Protein AF-A0A2E5J9K8-F1 (afdb_monomer_lite)

Structure (mmCIF, N/CA/C/O backbone):
data_AF-A0A2E5J9K8-F1
#
_entry.id   AF-A0A2E5J9K8-F1
#
loop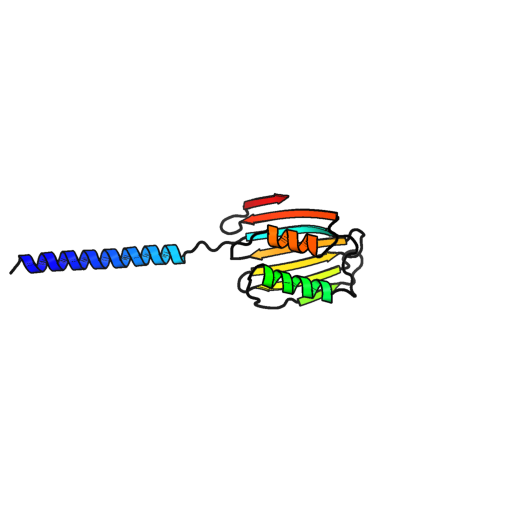_
_atom_site.group_PDB
_atom_site.id
_atom_site.type_symbol
_atom_site.label_atom_id
_atom_site.label_alt_id
_atom_site.label_comp_id
_atom_site.label_asym_id
_atom_site.label_entity_id
_atom_site.label_seq_id
_atom_site.pdbx_PDB_ins_code
_atom_site.Cartn_x
_atom_site.Cartn_y
_atom_site.Cartn_z
_atom_site.occupancy
_atom_site.B_iso_or_equiv
_atom_site.auth_seq_id
_atom_site.auth_comp_id
_atom_site.auth_asym_id
_atom_site.auth_atom_id
_atom_site.pdbx_PDB_model_num
ATOM 1 N N . MET A 1 1 ? -48.403 -6.911 57.892 1.00 54.38 1 MET A N 1
ATOM 2 C CA . MET A 1 1 ? -48.554 -7.398 56.504 1.00 54.38 1 MET A CA 1
ATOM 3 C C . MET A 1 1 ? -48.217 -6.343 55.445 1.00 54.38 1 MET A C 1
ATOM 5 O O . MET A 1 1 ? -47.723 -6.730 54.411 1.00 54.38 1 MET A O 1
ATOM 9 N N . LEU A 1 2 ? -48.373 -5.033 55.695 1.00 52.47 2 LEU A N 1
ATOM 10 C CA . LEU A 1 2 ? -48.112 -3.978 54.689 1.00 52.47 2 LEU A CA 1
ATOM 11 C C . LEU A 1 2 ? -46.626 -3.603 54.453 1.00 52.47 2 LEU A C 1
ATOM 13 O O . LEU A 1 2 ? -46.298 -3.031 53.421 1.00 52.47 2 LEU A O 1
ATOM 17 N N . TYR A 1 3 ? -45.717 -3.903 55.389 1.00 50.75 3 TYR A N 1
ATOM 18 C CA .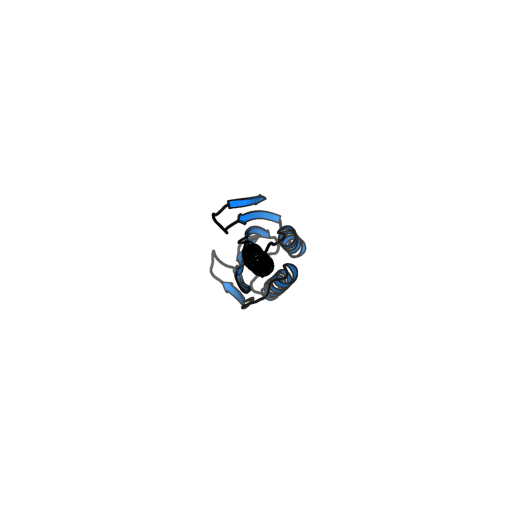 TYR A 1 3 ? -44.298 -3.503 55.296 1.00 50.75 3 TYR A CA 1
ATOM 19 C C . TYR A 1 3 ? -43.441 -4.405 54.387 1.00 50.75 3 TYR A C 1
ATOM 21 O O . TYR A 1 3 ? -42.426 -3.955 53.858 1.00 50.75 3 TYR A O 1
ATOM 29 N N . SER A 1 4 ? -43.827 -5.671 54.202 1.00 56.84 4 SER A N 1
ATOM 30 C CA . SER A 1 4 ? -43.110 -6.618 53.335 1.00 56.84 4 SER A CA 1
ATOM 31 C C . SER A 1 4 ? -43.258 -6.269 51.856 1.00 56.84 4 SER A C 1
ATOM 33 O O . SER A 1 4 ? -42.296 -6.377 51.098 1.00 56.84 4 SER A O 1
ATOM 35 N N . ASP A 1 5 ? -44.435 -5.786 51.467 1.00 57.44 5 ASP A N 1
ATOM 36 C CA . ASP A 1 5 ? -44.798 -5.588 50.062 1.00 57.44 5 ASP A CA 1
ATOM 37 C C . ASP A 1 5 ? -44.151 -4.323 49.478 1.00 57.44 5 ASP A C 1
ATOM 39 O O . ASP A 1 5 ? -43.748 -4.301 48.315 1.00 57.44 5 ASP A O 1
ATOM 43 N N . ILE A 1 6 ? -43.947 -3.293 50.309 1.00 62.06 6 ILE A N 1
ATOM 44 C CA . ILE A 1 6 ? -43.235 -2.063 49.929 1.00 62.06 6 ILE A CA 1
ATOM 45 C C . ILE A 1 6 ? -41.749 -2.357 49.687 1.00 62.06 6 ILE A C 1
ATOM 47 O O . ILE A 1 6 ? -41.189 -1.925 48.680 1.00 62.06 6 ILE A O 1
ATOM 51 N N . ASN A 1 7 ? -41.110 -3.137 50.566 1.00 63.41 7 ASN A N 1
ATOM 52 C CA . ASN A 1 7 ? -39.713 -3.539 50.382 1.00 63.41 7 ASN A CA 1
ATOM 53 C C . ASN A 1 7 ? -39.527 -4.380 49.115 1.00 63.41 7 ASN A C 1
ATOM 55 O O . ASN A 1 7 ? -38.555 -4.185 48.386 1.00 63.41 7 ASN A O 1
ATOM 59 N N . PHE A 1 8 ? -40.479 -5.266 48.814 1.00 64.56 8 PHE A N 1
ATOM 60 C CA . PHE A 1 8 ? -40.448 -6.067 47.594 1.00 64.56 8 PHE A CA 1
ATOM 61 C C . PHE A 1 8 ? -40.572 -5.200 46.332 1.00 64.56 8 PHE A C 1
ATOM 63 O O . PHE A 1 8 ? -39.816 -5.380 45.378 1.00 64.56 8 PHE A O 1
ATOM 70 N N . PHE A 1 9 ? -41.458 -4.199 46.351 1.00 65.56 9 PHE A N 1
ATOM 71 C CA . PHE A 1 9 ? -41.614 -3.249 45.249 1.00 65.56 9 PHE A CA 1
ATOM 72 C C . PHE A 1 9 ? -40.340 -2.422 45.005 1.00 65.56 9 PHE A C 1
ATOM 74 O O . PHE A 1 9 ? -39.900 -2.288 43.864 1.00 65.56 9 PHE A O 1
ATOM 81 N N . PHE A 1 10 ? -39.690 -1.926 46.062 1.00 64.81 10 PHE A N 1
ATOM 82 C CA . PHE A 1 10 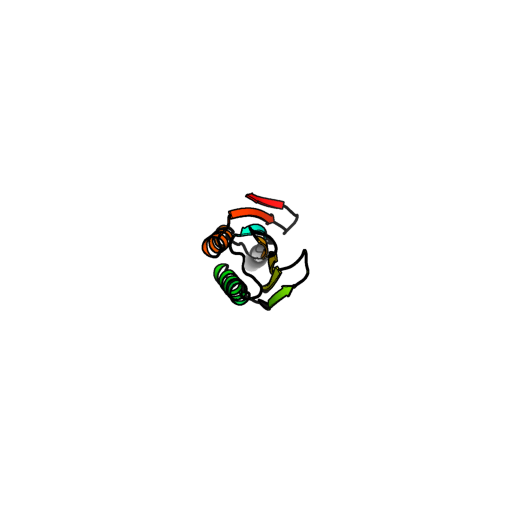? -38.435 -1.175 45.931 1.00 64.81 10 PHE A CA 1
ATOM 83 C C . PHE A 1 10 ? -37.279 -2.026 45.394 1.00 64.81 10 PHE A C 1
ATOM 85 O O . PHE A 1 10 ? -36.505 -1.547 44.563 1.00 64.81 10 PHE A O 1
ATOM 92 N N . ILE A 1 11 ? -37.169 -3.285 45.829 1.00 69.12 11 ILE A N 1
ATOM 93 C CA . ILE A 1 11 ? -36.162 -4.223 45.311 1.00 69.12 11 ILE A CA 1
ATOM 94 C C . ILE A 1 11 ? -36.412 -4.488 43.824 1.00 69.12 11 ILE A C 1
ATOM 96 O O . ILE A 1 11 ? -35.490 -4.358 43.021 1.00 69.12 11 ILE A O 1
ATOM 100 N N . PHE A 1 12 ? -37.662 -4.756 43.438 1.00 70.56 12 PHE A N 1
ATOM 101 C CA . PHE A 1 12 ? -38.028 -4.999 42.044 1.00 70.56 12 PHE A CA 1
ATOM 102 C C . PHE A 1 12 ? -37.711 -3.798 41.140 1.00 70.56 12 PHE A C 1
ATOM 104 O O . PHE A 1 12 ? -37.117 -3.963 40.074 1.00 70.56 12 PHE A O 1
ATOM 111 N N . VAL A 1 13 ? -38.045 -2.575 41.562 1.00 73.38 13 VAL A N 1
ATOM 112 C CA . VAL A 1 13 ? -37.732 -1.358 40.792 1.00 73.38 13 VAL A CA 1
ATOM 113 C C . VAL A 1 13 ? -36.218 -1.160 40.666 1.00 73.38 13 VAL A C 1
ATOM 115 O O . VAL A 1 13 ? -35.728 -0.857 39.577 1.00 73.38 13 VAL A O 1
ATOM 118 N N . ARG A 1 14 ? -35.456 -1.385 41.744 1.00 74.75 14 ARG A N 1
ATOM 119 C CA . ARG A 1 14 ? -33.993 -1.247 41.744 1.00 74.75 14 ARG A CA 1
ATOM 120 C C . ARG A 1 14 ? -33.313 -2.267 40.830 1.00 74.75 14 ARG A C 1
ATOM 122 O O . ARG A 1 14 ? -32.410 -1.894 40.084 1.00 74.75 14 ARG A O 1
ATOM 129 N N . GLU A 1 15 ? -33.742 -3.526 40.851 1.00 77.31 15 GLU A N 1
ATOM 130 C CA . GLU A 1 15 ? -33.179 -4.558 39.974 1.00 77.31 15 GLU A CA 1
ATOM 131 C C . GLU A 1 15 ? -33.475 -4.293 38.496 1.00 77.31 15 GLU A C 1
ATOM 133 O O . GLU A 1 15 ? -32.586 -4.437 37.653 1.00 77.31 15 GLU A O 1
ATOM 138 N N . ASN A 1 16 ? -34.690 -3.841 38.173 1.00 75.94 16 ASN A N 1
ATOM 139 C CA . ASN A 1 16 ? -35.031 -3.459 36.805 1.00 75.94 16 ASN A CA 1
ATOM 140 C C . ASN A 1 16 ? -34.235 -2.230 36.345 1.00 75.94 16 ASN A C 1
ATOM 142 O O . ASN A 1 16 ? -33.727 -2.225 35.225 1.00 75.94 16 ASN A O 1
ATOM 146 N N . TYR A 1 17 ? -34.043 -1.229 37.210 1.00 75.69 17 TYR A N 1
ATOM 147 C CA . TYR A 1 17 ? -33.210 -0.064 36.899 1.00 75.69 17 TYR A CA 1
ATOM 148 C C . TYR A 1 17 ? -31.755 -0.460 36.608 1.00 75.69 17 TYR A C 1
ATOM 150 O O . TYR A 1 17 ? -31.188 -0.023 35.610 1.00 75.69 17 TYR A O 1
ATOM 158 N N . ILE A 1 18 ? -31.164 -1.342 37.423 1.00 77.06 18 ILE A N 1
ATOM 159 C CA . ILE A 1 18 ? -29.795 -1.844 37.212 1.00 77.06 18 ILE A CA 1
ATOM 160 C C . ILE A 1 18 ? -29.695 -2.640 35.904 1.00 77.06 18 ILE A C 1
ATOM 162 O O . ILE A 1 18 ? -28.733 -2.464 35.159 1.00 77.06 18 ILE A O 1
ATOM 166 N N . LYS A 1 19 ? -30.689 -3.477 35.578 1.00 76.06 19 LYS A N 1
ATOM 167 C CA . LYS A 1 19 ? -30.726 -4.204 34.299 1.00 76.06 19 LYS A CA 1
ATOM 168 C C . LYS A 1 19 ? -30.779 -3.265 33.099 1.00 76.06 19 LYS A C 1
ATOM 170 O O . LYS A 1 19 ? -30.022 -3.465 32.154 1.00 76.06 19 LYS A O 1
ATOM 175 N N . VAL A 1 20 ? -31.636 -2.246 33.135 1.00 71.88 20 VAL A N 1
ATOM 176 C CA . VAL A 1 20 ? -31.748 -1.258 32.051 1.00 71.88 20 VAL A CA 1
ATOM 177 C C . VAL A 1 20 ? -30.459 -0.447 31.931 1.00 71.88 20 VAL A C 1
ATOM 179 O O . VAL A 1 20 ? -29.956 -0.273 30.826 1.00 71.88 20 VAL A O 1
ATOM 182 N N . TYR A 1 21 ? -29.874 -0.022 33.052 1.00 73.31 21 TYR A N 1
ATOM 183 C CA . TYR A 1 21 ? -28.613 0.719 33.074 1.00 73.31 21 TYR A CA 1
ATOM 184 C C . TYR A 1 21 ? -27.445 -0.106 32.521 1.00 73.31 21 TYR A C 1
ATOM 186 O O . TYR A 1 21 ? -26.694 0.376 31.678 1.00 73.31 21 TYR A O 1
ATOM 194 N N . ASN A 1 22 ? -27.327 -1.374 32.923 1.00 73.50 22 ASN A N 1
ATOM 195 C CA . ASN A 1 22 ? -26.301 -2.278 32.406 1.00 73.50 22 ASN A CA 1
ATOM 196 C C . ASN A 1 22 ? -26.524 -2.602 30.927 1.00 73.50 22 ASN A C 1
ATOM 198 O O . ASN A 1 22 ? -25.559 -2.645 30.176 1.00 73.50 22 ASN A O 1
ATOM 202 N N . CYS A 1 23 ? -27.772 -2.771 30.483 1.00 63.59 23 CYS A N 1
ATOM 203 C CA . CYS A 1 23 ? -28.092 -2.968 29.070 1.00 63.59 23 CYS A CA 1
ATOM 204 C C . CYS A 1 23 ? -27.763 -1.717 28.239 1.00 63.59 23 CYS A C 1
ATOM 206 O O . CYS A 1 23 ? -27.193 -1.838 27.162 1.00 63.59 23 CYS A O 1
ATOM 208 N N . TYR A 1 24 ? -28.021 -0.517 28.768 1.00 66.44 24 TYR A N 1
ATOM 209 C CA . TYR A 1 24 ? -27.645 0.754 28.146 1.00 66.44 24 TYR A CA 1
ATOM 210 C C . TYR A 1 24 ? -26.124 0.933 28.071 1.00 66.44 24 TYR A C 1
ATOM 212 O O . TYR A 1 24 ? -25.605 1.324 27.028 1.00 66.44 24 TYR A O 1
ATOM 220 N N . TYR A 1 25 ? -25.387 0.621 29.140 1.00 65.69 25 TYR A N 1
ATOM 221 C CA . TYR A 1 25 ? -23.923 0.673 29.134 1.00 65.69 25 TYR A CA 1
ATOM 222 C C . TYR A 1 25 ? -23.316 -0.377 28.215 1.00 65.69 25 TYR A C 1
ATOM 224 O O . TYR A 1 25 ? -22.405 -0.059 27.462 1.00 65.69 25 TYR A O 1
ATOM 232 N N . GLN A 1 26 ? -23.850 -1.597 28.228 1.00 59.25 26 GLN A N 1
ATOM 233 C CA . GLN A 1 26 ? -23.417 -2.670 27.347 1.00 59.25 26 GLN A CA 1
ATOM 234 C C . GLN A 1 26 ? -23.725 -2.339 25.882 1.00 59.25 26 GLN A C 1
ATOM 236 O O . GLN A 1 26 ? -22.882 -2.564 25.024 1.00 59.25 26 GLN A O 1
ATOM 241 N N . TYR A 1 27 ? -24.877 -1.731 25.588 1.00 60.09 27 TYR A N 1
ATOM 242 C CA . TYR A 1 27 ? -25.215 -1.242 24.252 1.00 60.09 27 TYR A CA 1
ATOM 243 C C . TYR A 1 27 ? -24.285 -0.106 23.815 1.00 60.09 27 TYR A C 1
ATOM 245 O O . TYR A 1 27 ? -23.766 -0.164 22.711 1.00 60.09 27 TYR A O 1
ATOM 253 N N . ASN A 1 28 ? -23.991 0.873 24.677 1.00 57.16 28 ASN A N 1
ATOM 254 C CA . ASN A 1 28 ? -23.040 1.951 24.369 1.00 57.16 28 ASN A CA 1
ATOM 255 C C . ASN A 1 28 ? -21.581 1.476 24.298 1.00 57.16 28 ASN A C 1
ATOM 257 O O . ASN A 1 28 ? -20.788 2.071 23.579 1.00 57.16 28 ASN A O 1
ATOM 261 N N . SER A 1 29 ? -21.217 0.397 24.997 1.00 53.03 29 SER A N 1
ATOM 262 C CA . SER A 1 29 ? -19.909 -0.246 24.848 1.00 53.03 29 SER A CA 1
ATOM 263 C C . SER A 1 29 ? -19.836 -1.153 23.618 1.00 53.03 29 SER A C 1
ATOM 265 O O . SER A 1 29 ? -18.755 -1.336 23.084 1.00 53.03 29 SER A O 1
ATOM 267 N N . ILE A 1 30 ? -20.959 -1.726 23.161 1.00 53.47 30 ILE A N 1
ATOM 268 C CA . ILE A 1 30 ? -21.075 -2.466 21.887 1.00 53.47 30 ILE A CA 1
ATOM 269 C C . ILE A 1 30 ? -21.160 -1.495 20.704 1.00 53.47 30 ILE A C 1
ATOM 271 O O . ILE A 1 30 ? -20.631 -1.792 19.638 1.00 53.47 30 ILE A O 1
ATOM 275 N N . LEU A 1 31 ? -21.661 -0.277 20.928 1.00 48.38 31 LEU A N 1
ATOM 276 C CA . LEU A 1 31 ? -21.356 0.928 20.150 1.00 48.38 31 LEU A CA 1
ATOM 277 C C . LEU A 1 31 ? -19.882 1.356 20.347 1.00 48.38 31 LEU A C 1
ATOM 279 O O . LEU A 1 31 ? -19.553 2.540 20.329 1.00 48.38 31 LEU A O 1
ATOM 283 N N . MET A 1 32 ? -18.995 0.375 20.564 1.00 53.56 32 MET A N 1
ATOM 284 C CA . MET A 1 32 ? -17.571 0.424 20.281 1.00 53.56 32 MET A CA 1
ATOM 285 C C . MET A 1 32 ? -17.422 1.195 18.980 1.00 53.56 32 MET A C 1
ATOM 287 O O . MET A 1 32 ? -17.920 0.783 17.934 1.00 53.56 32 MET A O 1
ATOM 291 N N . LYS A 1 33 ? -16.842 2.381 19.114 1.00 61.34 33 LYS A N 1
ATOM 292 C CA . LYS A 1 33 ? -16.734 3.393 18.078 1.00 61.34 33 LYS A CA 1
ATOM 293 C C . LYS A 1 33 ? -16.084 2.741 16.857 1.00 61.34 33 LYS A C 1
ATOM 295 O O . LYS A 1 33 ? -14.892 2.462 16.877 1.00 61.34 33 LYS A O 1
ATOM 300 N N . LEU A 1 34 ? -16.894 2.407 15.851 1.00 74.06 34 LEU A N 1
ATOM 301 C CA . LEU A 1 34 ? -16.408 1.917 14.567 1.00 74.06 34 LEU A CA 1
ATOM 302 C C . LEU A 1 34 ? -15.412 2.956 14.060 1.00 74.06 34 LEU A C 1
ATOM 304 O O . LEU A 1 34 ? -15.771 4.112 13.848 1.00 74.06 34 LEU A O 1
ATOM 308 N N . GLU A 1 35 ? -14.147 2.574 13.961 1.00 83.94 35 GLU A N 1
ATOM 309 C CA . GLU A 1 35 ? -13.136 3.447 13.388 1.00 83.94 35 GLU A CA 1
ATOM 310 C C . GLU A 1 35 ? -13.308 3.420 11.872 1.00 83.94 35 GLU A C 1
ATOM 312 O O . GLU A 1 35 ? -13.686 2.402 11.306 1.00 83.94 35 GLU A O 1
ATOM 317 N N . HIS A 1 36 ? -13.042 4.532 11.200 1.00 91.81 36 HIS A N 1
ATOM 318 C CA . HIS A 1 36 ? -13.008 4.584 9.741 1.00 91.81 36 HIS A CA 1
ATOM 319 C C . HIS A 1 36 ? -11.748 5.337 9.349 1.00 91.81 36 HIS A C 1
ATOM 321 O O . HIS A 1 36 ? -11.768 6.554 9.182 1.00 91.81 36 HIS A O 1
ATOM 327 N N . LYS A 1 37 ? -10.628 4.621 9.270 1.00 94.44 37 LYS A N 1
ATOM 328 C CA . LYS A 1 37 ? -9.311 5.210 9.033 1.00 94.44 37 LYS A CA 1
ATOM 329 C C . LYS A 1 37 ? -8.841 4.923 7.622 1.00 94.44 37 LYS A C 1
ATOM 331 O O . LYS A 1 37 ? -8.949 3.795 7.151 1.00 94.44 37 LYS A O 1
ATOM 336 N N . HIS A 1 38 ? -8.318 5.934 6.940 1.00 96.94 38 HIS A N 1
ATOM 337 C CA . HIS A 1 38 ? -7.834 5.809 5.568 1.00 96.94 38 HIS A CA 1
ATOM 338 C C . HIS A 1 38 ? -6.429 6.380 5.460 1.00 96.94 38 HIS A C 1
ATOM 340 O O . HIS A 1 38 ? -6.223 7.586 5.577 1.00 96.94 38 HIS A O 1
ATOM 346 N N . LEU A 1 39 ? -5.470 5.487 5.247 1.00 98.00 39 LEU A N 1
ATOM 347 C CA . LEU A 1 39 ? -4.096 5.815 4.919 1.00 98.00 39 LEU A CA 1
ATOM 348 C C . LEU A 1 39 ? -3.951 5.906 3.397 1.00 98.00 39 LEU A C 1
ATOM 350 O O . LEU A 1 39 ? -4.234 4.945 2.684 1.00 98.00 39 LEU A O 1
ATOM 354 N N . ILE A 1 40 ? -3.499 7.061 2.922 1.00 98.44 40 ILE A N 1
ATOM 355 C CA . ILE A 1 40 ? -3.180 7.325 1.519 1.00 98.44 40 ILE A CA 1
ATOM 356 C C . ILE A 1 40 ? -1.674 7.544 1.444 1.00 98.44 40 ILE A C 1
ATOM 358 O O . ILE A 1 40 ? -1.166 8.473 2.071 1.00 98.44 40 ILE A O 1
ATOM 362 N N . VAL A 1 41 ? -0.967 6.714 0.683 1.00 98.69 41 VAL A N 1
ATOM 363 C CA . VAL A 1 41 ? 0.490 6.791 0.516 1.00 98.69 41 VAL A CA 1
ATOM 364 C C . VAL A 1 41 ? 0.825 7.068 -0.940 1.00 98.69 41 VAL A C 1
ATOM 366 O O . VAL A 1 41 ? 0.283 6.438 -1.847 1.00 98.69 41 VAL A O 1
ATOM 369 N N . ARG A 1 42 ? 1.775 7.973 -1.158 1.00 98.62 42 ARG A N 1
ATOM 37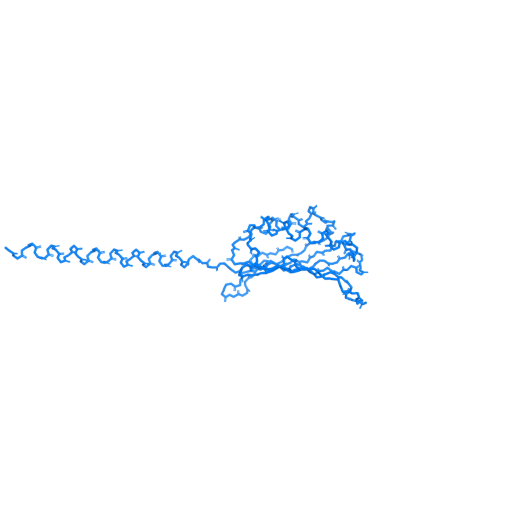0 C CA . ARG A 1 42 ? 2.472 8.178 -2.424 1.00 98.62 42 ARG A CA 1
ATOM 371 C C . ARG A 1 42 ? 3.950 7.884 -2.197 1.00 98.62 42 ARG A C 1
ATOM 373 O O . ARG A 1 42 ? 4.561 8.498 -1.328 1.00 98.62 42 ARG A O 1
ATOM 380 N N . ALA A 1 43 ? 4.538 6.999 -2.992 1.00 98.50 43 ALA A N 1
ATOM 381 C CA . ALA A 1 43 ? 5.964 6.713 -2.895 1.00 98.50 43 ALA A CA 1
ATOM 382 C C . ALA A 1 43 ? 6.647 6.669 -4.264 1.00 98.50 43 ALA A C 1
ATOM 384 O O . ALA A 1 43 ? 6.107 6.133 -5.227 1.00 98.50 43 ALA A O 1
ATOM 385 N N . GLU A 1 44 ? 7.843 7.240 -4.340 1.00 98.62 44 GLU A N 1
ATOM 386 C CA . GLU A 1 44 ? 8.752 7.120 -5.477 1.00 98.62 44 GLU A CA 1
ATOM 387 C C . GLU A 1 44 ? 9.690 5.945 -5.214 1.00 98.62 44 GLU A C 1
ATOM 389 O O . GLU A 1 44 ? 10.357 5.915 -4.179 1.00 98.62 44 GLU A O 1
ATOM 394 N N . VAL A 1 45 ? 9.718 4.977 -6.127 1.00 98.38 45 VAL A N 1
ATOM 395 C CA . VAL A 1 45 ? 10.342 3.666 -5.915 1.00 98.38 45 VAL A CA 1
ATOM 396 C C . VAL A 1 45 ? 11.335 3.378 -7.029 1.00 98.38 45 VAL A C 1
ATOM 398 O O . VAL A 1 45 ? 10.951 3.352 -8.201 1.00 98.38 45 VAL A O 1
ATOM 401 N N . ASN A 1 46 ? 12.600 3.149 -6.680 1.00 97.88 46 ASN A N 1
ATOM 402 C CA . ASN A 1 46 ? 13.579 2.700 -7.661 1.00 97.88 46 ASN A CA 1
ATOM 403 C C . ASN A 1 46 ? 13.385 1.211 -7.967 1.00 97.88 46 ASN A C 1
ATOM 405 O O . ASN A 1 46 ? 12.888 0.459 -7.128 1.00 97.88 46 ASN A O 1
ATOM 409 N N . ASN A 1 47 ? 13.827 0.759 -9.145 1.00 94.50 47 ASN A N 1
ATOM 410 C CA . ASN A 1 47 ? 13.704 -0.652 -9.552 1.00 94.50 47 ASN A CA 1
ATOM 411 C C . ASN A 1 47 ? 12.257 -1.167 -9.419 1.00 94.50 47 ASN A C 1
ATOM 413 O O . ASN A 1 47 ? 11.998 -2.276 -8.952 1.00 94.50 47 ASN A O 1
ATOM 417 N N . CYS A 1 48 ? 11.312 -0.310 -9.805 1.00 95.94 48 CYS A N 1
ATOM 418 C CA . CYS A 1 48 ? 9.879 -0.529 -9.675 1.00 95.94 48 CYS A CA 1
ATOM 419 C C . CYS A 1 48 ? 9.444 -1.867 -10.324 1.00 95.94 48 CYS A C 1
ATOM 421 O O . CYS A 1 48 ? 9.844 -2.123 -11.467 1.00 95.94 48 CYS A O 1
ATOM 423 N N . PRO A 1 49 ? 8.627 -2.709 -9.648 1.00 96.88 49 PRO A N 1
ATOM 424 C CA . PRO A 1 49 ? 8.133 -3.968 -10.205 1.00 96.88 49 PRO A CA 1
ATOM 425 C C . PRO A 1 49 ? 7.418 -3.765 -11.542 1.00 96.88 49 PRO A C 1
ATOM 427 O O . PRO A 1 49 ? 6.507 -2.941 -11.650 1.00 96.88 49 PRO A O 1
ATOM 430 N N . LYS A 1 50 ? 7.803 -4.549 -12.553 1.00 96.69 50 LYS A N 1
ATOM 431 C CA . LYS A 1 50 ? 7.245 -4.462 -13.909 1.00 96.69 50 LYS A CA 1
ATOM 432 C C . LYS A 1 50 ? 6.274 -5.607 -14.178 1.00 96.69 50 LYS A C 1
ATOM 434 O O . LYS A 1 50 ? 5.965 -6.424 -13.313 1.00 96.69 50 LYS A O 1
ATOM 439 N N . LYS A 1 51 ? 5.818 -5.724 -15.427 1.00 97.12 51 LYS A N 1
ATOM 440 C CA . LYS A 1 51 ? 4.926 -6.799 -15.902 1.00 97.12 51 LYS A CA 1
ATOM 441 C C . LYS A 1 51 ? 5.374 -8.222 -15.524 1.00 97.12 51 LYS A C 1
ATOM 443 O O . LYS A 1 51 ? 4.525 -9.086 -15.332 1.00 97.12 51 LYS A O 1
ATOM 448 N N . GLY A 1 52 ? 6.682 -8.482 -15.436 1.00 97.06 52 GLY A N 1
ATOM 449 C CA . GLY A 1 52 ? 7.229 -9.786 -15.027 1.00 97.06 52 GLY A CA 1
ATOM 450 C C . GLY A 1 52 ? 7.165 -10.056 -13.517 1.00 97.06 52 GLY A C 1
ATOM 451 O O . GLY A 1 52 ? 7.230 -11.206 -13.085 1.00 97.06 52 GLY A O 1
ATOM 452 N N . ASP A 1 53 ? 6.959 -9.012 -12.716 1.00 97.56 53 ASP A N 1
ATOM 453 C CA . ASP A 1 53 ? 7.161 -9.013 -11.266 1.00 97.56 53 ASP A CA 1
ATOM 454 C C . ASP A 1 53 ? 5.842 -8.961 -10.483 1.00 97.56 53 ASP A C 1
ATOM 456 O O . ASP A 1 53 ? 5.832 -8.750 -9.272 1.00 97.56 53 ASP A O 1
ATOM 460 N N . LEU A 1 54 ? 4.704 -9.194 -11.147 1.00 98.19 54 LEU A N 1
ATOM 461 C CA . LEU A 1 54 ? 3.375 -9.166 -10.517 1.00 98.19 54 LEU A CA 1
ATOM 462 C C . LEU A 1 54 ? 3.288 -10.078 -9.285 1.00 98.19 54 LEU A C 1
ATOM 464 O O . LEU A 1 54 ? 2.636 -9.745 -8.299 1.00 98.19 54 LEU A O 1
ATOM 468 N N . HIS A 1 55 ? 3.977 -11.217 -9.314 1.00 98.06 55 HIS A N 1
ATOM 469 C CA . HIS A 1 55 ? 4.033 -12.145 -8.189 1.00 98.06 55 HIS A CA 1
ATOM 470 C C . HIS A 1 55 ? 4.653 -11.515 -6.926 1.00 98.06 55 HIS A C 1
ATOM 472 O O . HIS A 1 55 ? 4.200 -11.817 -5.825 1.00 98.06 55 HIS A O 1
ATOM 478 N N . ILE A 1 56 ? 5.627 -10.607 -7.068 1.00 98.06 56 ILE A N 1
ATOM 479 C CA . ILE A 1 56 ? 6.247 -9.877 -5.950 1.00 98.06 56 ILE A CA 1
ATOM 480 C C . ILE A 1 56 ? 5.205 -8.973 -5.293 1.00 98.06 56 ILE A C 1
ATOM 482 O O . ILE A 1 56 ? 4.995 -9.043 -4.084 1.00 98.06 56 ILE A O 1
ATOM 486 N N . VAL A 1 57 ? 4.491 -8.187 -6.101 1.00 98.38 57 VAL A N 1
ATOM 487 C CA . VAL A 1 57 ? 3.445 -7.264 -5.633 1.00 98.38 57 VAL A CA 1
ATOM 488 C C . VAL A 1 57 ? 2.289 -8.026 -4.977 1.00 98.38 57 VAL A C 1
ATOM 490 O O . VAL A 1 57 ? 1.782 -7.622 -3.930 1.00 98.38 57 VAL A O 1
ATOM 493 N N . LEU A 1 58 ? 1.886 -9.159 -5.557 1.00 98.38 58 LEU A N 1
ATOM 494 C CA . LEU A 1 58 ? 0.831 -10.009 -5.008 1.00 98.38 58 LEU A CA 1
ATOM 495 C C . LEU A 1 58 ? 1.241 -10.642 -3.668 1.00 98.38 58 LEU A C 1
ATOM 497 O O . LEU A 1 58 ? 0.441 -10.679 -2.731 1.00 98.38 58 LEU A O 1
ATOM 501 N N . ASN A 1 59 ? 2.481 -11.124 -3.554 1.00 98.25 59 ASN A N 1
ATOM 502 C CA . ASN A 1 59 ? 3.012 -11.678 -2.308 1.00 98.25 59 ASN A CA 1
ATOM 503 C C . ASN A 1 59 ? 3.119 -10.604 -1.223 1.00 98.25 59 ASN A C 1
ATOM 505 O O . ASN A 1 59 ? 2.714 -10.850 -0.086 1.00 98.25 59 ASN A O 1
ATOM 509 N N . TRP A 1 60 ? 3.588 -9.410 -1.586 1.00 98.31 60 TRP A N 1
ATOM 510 C CA . TRP A 1 60 ? 3.652 -8.265 -0.686 1.00 98.31 60 TRP A CA 1
ATOM 511 C C . TRP A 1 60 ? 2.264 -7.874 -0.163 1.00 98.31 60 TRP A C 1
ATOM 513 O O . TRP A 1 60 ? 2.087 -7.734 1.044 1.00 98.31 60 TRP A O 1
ATOM 523 N N . MET A 1 61 ? 1.250 -7.800 -1.033 1.00 98.19 61 MET A N 1
ATOM 524 C CA . MET A 1 61 ? -0.129 -7.494 -0.628 1.00 98.19 61 MET A CA 1
ATOM 525 C C . MET A 1 61 ? -0.682 -8.549 0.347 1.00 98.19 61 MET A C 1
ATOM 527 O O . MET A 1 61 ? -1.279 -8.209 1.366 1.00 98.19 61 MET A O 1
ATOM 531 N N . ASN A 1 62 ? -0.444 -9.839 0.081 1.00 97.44 62 ASN A N 1
ATOM 532 C CA . ASN A 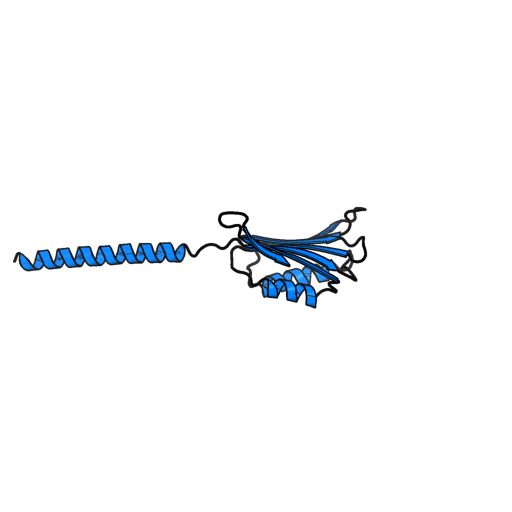1 62 ? -0.834 -10.915 0.998 1.00 97.44 62 ASN A CA 1
ATOM 533 C C . ASN A 1 62 ? -0.109 -10.831 2.348 1.00 97.44 62 ASN A C 1
ATOM 535 O O . ASN A 1 62 ? -0.704 -11.135 3.384 1.00 97.44 62 ASN A O 1
ATOM 539 N N . HIS A 1 63 ? 1.172 -10.455 2.345 1.00 97.75 63 HIS A N 1
ATOM 540 C CA . HIS A 1 63 ? 1.937 -10.252 3.570 1.00 97.75 63 HIS A CA 1
ATOM 541 C C . HIS A 1 63 ? 1.392 -9.066 4.368 1.00 97.75 63 HIS A C 1
ATOM 543 O O . HIS A 1 63 ? 1.110 -9.233 5.552 1.00 97.75 63 HIS A O 1
ATOM 549 N N . LEU A 1 64 ? 1.142 -7.928 3.713 1.00 97.44 64 LEU A N 1
ATOM 550 C CA . LEU A 1 64 ? 0.569 -6.740 4.339 1.00 97.44 64 LEU A CA 1
ATOM 551 C C . LEU A 1 64 ? -0.753 -7.061 5.041 1.00 97.44 64 LEU A C 1
ATOM 553 O O . LEU A 1 64 ? -0.895 -6.736 6.211 1.00 97.44 64 LEU A O 1
ATOM 557 N N . ILE A 1 65 ? -1.687 -7.745 4.368 1.00 95.62 65 ILE A N 1
ATOM 558 C CA . ILE A 1 65 ? -3.007 -8.096 4.931 1.00 95.62 65 ILE A CA 1
ATOM 559 C C . ILE A 1 65 ? -2.876 -8.931 6.211 1.00 95.62 65 ILE A C 1
ATOM 561 O O . ILE A 1 65 ? -3.605 -8.700 7.176 1.00 95.62 65 ILE A O 1
ATOM 565 N N . LYS A 1 66 ? -1.930 -9.879 6.236 1.00 94.94 66 LYS A N 1
ATOM 566 C CA . LYS A 1 66 ? -1.625 -10.673 7.436 1.00 94.94 66 LYS A CA 1
ATOM 567 C C . LYS A 1 66 ? -0.984 -9.818 8.527 1.00 94.94 66 LYS A C 1
ATOM 569 O O . LYS A 1 66 ? -1.326 -9.977 9.692 1.00 94.94 66 LYS A O 1
ATOM 574 N N . LEU A 1 67 ? -0.069 -8.930 8.144 1.00 95.50 67 LEU A N 1
ATOM 575 C CA . LEU A 1 67 ? 0.687 -8.073 9.051 1.00 95.50 67 LEU A CA 1
ATOM 576 C C . LEU A 1 67 ? -0.220 -7.087 9.803 1.00 95.50 67 LEU A C 1
ATOM 578 O O . LEU A 1 67 ? -0.033 -6.879 10.996 1.00 95.50 67 LEU A O 1
ATOM 582 N N . ILE A 1 68 ? -1.236 -6.537 9.131 1.00 94.12 68 ILE A N 1
ATOM 583 C CA . ILE A 1 68 ? -2.231 -5.639 9.742 1.00 94.12 68 ILE A CA 1
ATOM 584 C C . ILE A 1 68 ? -3.405 -6.382 10.409 1.00 94.12 68 ILE A C 1
ATOM 586 O O . ILE A 1 68 ? -4.354 -5.740 10.859 1.00 94.12 68 ILE A O 1
ATOM 590 N N . ASP A 1 69 ? -3.359 -7.720 10.464 1.00 92.44 69 ASP A N 1
ATOM 591 C CA . ASP A 1 69 ? -4.371 -8.575 11.100 1.00 92.44 69 ASP A CA 1
ATOM 592 C C . ASP A 1 69 ? -5.807 -8.279 10.613 1.00 92.44 69 ASP A C 1
ATOM 594 O O . ASP A 1 69 ? -6.724 -8.006 11.397 1.00 92.44 69 ASP A O 1
ATOM 598 N N . MET A 1 70 ? -5.993 -8.291 9.286 1.00 90.44 70 MET A N 1
ATOM 599 C CA . MET A 1 70 ? -7.297 -8.096 8.640 1.00 90.44 70 MET A CA 1
ATOM 600 C C . MET A 1 70 ? -7.793 -9.371 7.962 1.00 90.44 70 MET A C 1
ATOM 602 O O . MET A 1 70 ? -7.030 -10.148 7.385 1.00 90.44 70 MET A O 1
ATOM 606 N N . LYS A 1 71 ? -9.115 -9.565 7.979 1.00 90.75 71 LYS A N 1
ATOM 607 C CA . LYS A 1 71 ? -9.771 -10.686 7.303 1.00 90.75 71 LYS A CA 1
ATOM 608 C C . LYS A 1 71 ? -10.074 -10.346 5.852 1.00 90.75 71 LYS A C 1
ATOM 610 O O . LYS A 1 71 ? -10.768 -9.374 5.554 1.00 90.75 71 LYS A O 1
ATOM 615 N N . LEU A 1 72 ? -9.569 -11.187 4.961 1.00 93.69 72 LEU A N 1
ATOM 616 C CA . LEU A 1 72 ? -9.783 -11.099 3.526 1.00 93.69 72 LEU A CA 1
ATOM 617 C C . LEU A 1 72 ? -11.208 -11.535 3.165 1.00 93.69 72 LEU A C 1
ATOM 619 O O . LEU A 1 72 ? -11.619 -12.644 3.497 1.00 93.69 72 LEU A O 1
ATOM 623 N N . LEU A 1 73 ? -11.931 -10.673 2.455 1.00 94.88 73 LEU A N 1
ATOM 624 C CA . LEU A 1 73 ? -13.230 -10.980 1.859 1.00 94.88 73 LEU A CA 1
ATOM 625 C C . LEU A 1 73 ? -13.064 -11.478 0.419 1.00 94.88 73 LEU A C 1
ATOM 627 O O . LEU A 1 73 ? -13.698 -12.452 0.021 1.00 94.88 73 LEU A O 1
ATOM 631 N N . GLN A 1 74 ? -12.203 -10.816 -0.362 1.00 95.88 74 GLN A N 1
ATOM 632 C CA . GLN A 1 74 ? -11.942 -11.162 -1.759 1.00 95.88 74 GLN A CA 1
ATOM 633 C C . GLN A 1 74 ? -10.571 -10.653 -2.227 1.00 95.88 74 GLN A C 1
ATOM 635 O O . GLN A 1 74 ? -10.147 -9.551 -1.880 1.00 95.88 74 GLN A O 1
ATOM 640 N N . GLY A 1 75 ? -9.914 -11.423 -3.096 1.00 94.00 75 GLY A N 1
ATOM 641 C CA . GLY A 1 75 ? -8.610 -11.087 -3.672 1.00 94.00 75 GLY A CA 1
ATOM 642 C C . GLY A 1 75 ? -7.453 -11.682 -2.860 1.00 94.00 75 GLY A C 1
ATOM 643 O O . GLY A 1 75 ? -7.639 -12.765 -2.315 1.00 94.00 75 GLY A O 1
ATOM 644 N N . PRO A 1 76 ? -6.281 -11.021 -2.795 1.00 96.75 76 PRO A N 1
ATOM 645 C CA . PRO A 1 76 ? -5.893 -9.908 -3.655 1.00 96.75 76 PRO A CA 1
ATOM 646 C C . PRO A 1 76 ? -5.932 -10.307 -5.137 1.00 96.75 76 PRO A C 1
ATOM 648 O O . PRO A 1 76 ? -5.530 -11.404 -5.516 1.00 96.75 76 PRO A O 1
ATOM 651 N N . THR A 1 77 ? -6.443 -9.417 -5.980 1.00 97.94 77 THR A N 1
ATOM 652 C CA . THR A 1 77 ? -6.420 -9.561 -7.442 1.00 97.94 77 THR A CA 1
ATOM 653 C C . THR A 1 77 ? -5.423 -8.573 -8.014 1.00 97.94 77 THR A C 1
ATOM 655 O O . THR A 1 77 ? -5.304 -7.458 -7.512 1.00 97.94 77 THR A O 1
ATOM 658 N N . ILE A 1 78 ? -4.696 -8.985 -9.047 1.00 98.44 78 ILE A N 1
ATOM 659 C CA . ILE A 1 78 ? -3.644 -8.179 -9.655 1.00 98.44 78 ILE A CA 1
ATOM 660 C C . ILE A 1 78 ? -3.800 -8.166 -11.167 1.00 98.44 78 ILE A C 1
ATOM 662 O O . ILE A 1 78 ? -4.175 -9.165 -11.782 1.00 98.44 78 ILE A O 1
ATOM 666 N N . SER A 1 79 ? -3.552 -7.019 -11.780 1.00 98.00 79 SER A N 1
ATOM 667 C CA . SER A 1 79 ? -3.630 -6.841 -13.225 1.00 98.00 79 SER A CA 1
ATOM 668 C C . SER A 1 79 ? -2.609 -5.816 -13.687 1.00 98.00 79 SER A C 1
ATOM 670 O O . SER A 1 79 ? -2.335 -4.839 -12.992 1.00 98.00 79 SER A O 1
ATOM 672 N N . TYR A 1 80 ? -2.057 -6.050 -14.873 1.00 98.38 80 TYR A N 1
ATOM 673 C CA . TYR A 1 80 ? -1.134 -5.133 -15.526 1.00 98.38 80 TYR A CA 1
ATOM 674 C C . TYR A 1 80 ? -1.833 -4.411 -16.673 1.00 98.38 80 TYR A C 1
ATOM 676 O O . TYR A 1 80 ? -2.518 -5.043 -17.479 1.00 98.38 80 TYR A O 1
ATOM 684 N N . VAL A 1 81 ? -1.623 -3.104 -16.769 1.00 97.19 81 VAL A N 1
ATOM 685 C CA . VAL A 1 81 ? -2.120 -2.259 -17.852 1.00 97.19 81 VAL A CA 1
ATOM 686 C C . VAL A 1 81 ? -0.939 -1.872 -18.732 1.00 97.19 81 VAL A C 1
ATOM 688 O O . VAL A 1 81 ? 0.002 -1.232 -18.275 1.00 97.19 81 VAL A O 1
ATOM 691 N N . ASP A 1 82 ? -1.000 -2.252 -20.008 1.00 95.88 82 ASP A N 1
ATOM 692 C CA . ASP A 1 82 ? 0.043 -1.984 -21.008 1.00 95.88 82 ASP A CA 1
ATOM 693 C C . ASP A 1 82 ? -0.342 -0.792 -21.903 1.00 95.88 82 ASP A C 1
ATOM 695 O O . ASP A 1 82 ? -0.422 -0.889 -23.127 1.00 95.88 82 ASP A O 1
ATOM 699 N N . GLN A 1 83 ? -0.686 0.332 -21.268 1.00 94.56 83 GLN A N 1
ATOM 700 C CA . GLN A 1 83 ? -1.116 1.556 -21.943 1.00 94.56 83 GLN A CA 1
ATOM 701 C C . GLN A 1 83 ? -0.054 2.643 -21.776 1.00 94.56 83 GLN A C 1
ATOM 703 O O . GLN A 1 83 ? 0.250 3.041 -20.657 1.00 94.56 83 GLN A O 1
ATOM 708 N N . LYS A 1 84 ? 0.472 3.181 -22.882 1.00 92.69 84 LYS A N 1
ATOM 709 C CA . LYS A 1 84 ? 1.435 4.296 -22.855 1.00 92.69 84 LYS A CA 1
ATOM 710 C C . LYS A 1 84 ? 0.897 5.485 -22.042 1.00 92.69 84 LYS A C 1
ATOM 712 O O . LYS A 1 84 ? -0.240 5.907 -22.251 1.00 92.69 84 LYS A O 1
ATOM 717 N N . GLY A 1 85 ? 1.720 6.031 -21.151 1.00 91.31 85 GLY A N 1
ATOM 718 C CA . GLY A 1 85 ? 1.373 7.102 -20.214 1.00 91.31 85 GLY A CA 1
ATOM 719 C C . GLY A 1 85 ? 0.644 6.630 -18.951 1.00 91.31 85 GLY A C 1
ATOM 720 O O . GLY A 1 85 ? 0.465 7.422 -18.032 1.00 91.31 85 GLY A O 1
ATOM 721 N N . ASN A 1 86 ? 0.212 5.368 -18.894 1.00 92.56 86 ASN A N 1
ATOM 722 C CA . ASN A 1 86 ? -0.499 4.779 -17.758 1.00 92.56 86 ASN A CA 1
ATOM 723 C C . ASN A 1 86 ? -0.067 3.322 -17.519 1.00 92.56 86 ASN A C 1
ATOM 725 O O . ASN A 1 86 ? -0.859 2.490 -17.073 1.00 92.56 86 ASN A O 1
ATOM 729 N N . ARG A 1 87 ? 1.169 2.989 -17.911 1.00 97.00 87 ARG A N 1
ATOM 730 C CA . ARG A 1 87 ? 1.662 1.620 -17.852 1.00 97.00 87 ARG A CA 1
ATOM 731 C C . ARG A 1 87 ? 2.000 1.264 -16.414 1.00 97.00 87 ARG A C 1
ATOM 733 O O . ARG A 1 87 ? 2.667 2.040 -15.723 1.00 97.00 87 ARG A O 1
ATOM 740 N N . GLY A 1 88 ? 1.523 0.108 -15.967 1.00 97.81 88 GLY A N 1
ATOM 741 C CA . GLY A 1 88 ? 1.625 -0.202 -14.558 1.00 97.81 88 GLY A CA 1
ATOM 742 C C . GLY A 1 88 ? 0.784 -1.360 -14.054 1.00 97.81 88 GLY A C 1
ATOM 743 O O . GLY A 1 88 ? 0.108 -2.059 -14.807 1.00 97.81 88 GLY A O 1
ATOM 744 N N . THR A 1 89 ? 0.818 -1.532 -12.738 1.00 98.38 89 THR A N 1
ATOM 745 C CA . THR A 1 89 ? 0.139 -2.609 -12.015 1.00 98.38 89 THR A CA 1
ATOM 746 C C . THR A 1 89 ? -0.971 -2.039 -11.145 1.00 98.38 89 THR A C 1
ATOM 748 O O . THR A 1 89 ? -0.784 -1.035 -10.470 1.00 98.38 89 THR A O 1
ATOM 751 N N . THR A 1 90 ? -2.122 -2.704 -11.119 1.00 98.38 90 THR A N 1
ATOM 752 C CA . THR A 1 90 ? -3.162 -2.495 -10.107 1.00 98.38 90 THR A CA 1
ATOM 753 C C . THR A 1 90 ? -3.325 -3.777 -9.307 1.00 98.38 90 THR A C 1
ATOM 755 O O . THR A 1 90 ? -3.552 -4.838 -9.888 1.00 98.38 90 THR A O 1
ATOM 758 N N . CYS A 1 91 ? -3.212 -3.685 -7.985 1.00 98.56 91 CYS A N 1
ATOM 759 C CA . CYS A 1 91 ? -3.453 -4.776 -7.049 1.00 98.56 91 CYS A CA 1
ATOM 760 C C . CYS A 1 91 ? -4.514 -4.335 -6.038 1.00 98.56 91 CYS A C 1
ATOM 762 O O . CYS A 1 91 ? -4.355 -3.289 -5.417 1.00 98.56 91 CYS A O 1
ATOM 764 N N . MET A 1 92 ? -5.589 -5.103 -5.863 1.00 98.25 92 MET A N 1
ATOM 765 C CA . MET A 1 92 ? -6.643 -4.778 -4.896 1.00 98.25 92 MET A CA 1
ATOM 766 C C . MET A 1 92 ? -7.034 -5.978 -4.045 1.00 98.25 92 MET A C 1
ATOM 768 O O . MET A 1 92 ? -7.126 -7.097 -4.552 1.00 98.25 92 MET A O 1
ATOM 772 N N . ALA A 1 93 ? -7.353 -5.727 -2.782 1.00 98.25 93 ALA A N 1
ATOM 773 C CA . ALA A 1 93 ? -7.968 -6.678 -1.872 1.00 98.25 93 ALA A CA 1
ATOM 774 C C . ALA A 1 93 ? -9.184 -6.042 -1.195 1.00 98.25 93 ALA A C 1
ATOM 776 O O . ALA A 1 93 ? -9.115 -4.918 -0.695 1.00 98.25 93 ALA A O 1
ATOM 777 N N . LEU A 1 94 ? -10.284 -6.789 -1.146 1.00 96.69 94 LEU A N 1
ATOM 778 C CA . LEU A 1 94 ? -11.404 -6.478 -0.270 1.00 96.69 94 LEU A CA 1
ATOM 779 C C . LEU A 1 94 ? -11.173 -7.198 1.051 1.00 96.69 94 LEU A C 1
ATOM 781 O O . LEU A 1 94 ? -10.996 -8.417 1.083 1.00 96.69 94 LEU A O 1
ATOM 785 N N . ILE A 1 95 ? -11.201 -6.442 2.136 1.00 93.38 95 ILE A N 1
ATOM 786 C CA . ILE A 1 95 ? -11.262 -6.961 3.503 1.00 93.38 95 ILE A CA 1
ATOM 787 C C . ILE A 1 95 ? -12.695 -6.750 4.008 1.00 93.38 95 ILE A C 1
ATOM 789 O O . ILE A 1 95 ? -13.399 -5.910 3.455 1.00 93.38 95 ILE A O 1
ATOM 793 N N . GLU A 1 96 ? -13.165 -7.529 4.989 1.00 88.00 96 GLU A N 1
ATOM 794 C CA . GLU A 1 96 ? -14.608 -7.690 5.312 1.00 88.00 96 GLU A CA 1
ATOM 795 C C . GLU A 1 96 ? -15.461 -6.404 5.276 1.00 88.00 96 GLU A C 1
ATOM 797 O O . GLU A 1 96 ? -16.611 -6.446 4.845 1.00 88.00 96 GLU A O 1
ATOM 802 N N . THR A 1 97 ? -14.915 -5.260 5.692 1.00 86.88 97 THR A N 1
ATOM 803 C CA . THR A 1 97 ? -15.635 -3.977 5.775 1.00 86.88 97 THR A CA 1
ATOM 804 C C . THR A 1 97 ? -14.911 -2.803 5.107 1.00 86.88 97 THR A C 1
ATOM 806 O O . THR A 1 97 ? -15.292 -1.652 5.317 1.00 86.88 97 THR A O 1
ATOM 809 N N . SER A 1 98 ? -13.848 -3.049 4.336 1.00 93.19 98 SER A N 1
ATOM 810 C CA . SER A 1 98 ? -13.011 -1.989 3.748 1.00 93.19 98 SER A CA 1
ATOM 811 C C . SER A 1 98 ? -12.119 -2.520 2.606 1.00 93.19 98 SER A C 1
ATOM 813 O O . SER A 1 98 ? -12.492 -3.494 1.951 1.00 93.19 98 SER A O 1
ATOM 815 N N . HIS A 1 99 ? -11.001 -1.867 2.267 1.00 97.00 99 HIS A N 1
ATOM 816 C CA . HIS A 1 99 ? -10.206 -2.242 1.090 1.00 97.00 99 HIS A CA 1
ATOM 817 C C . HIS A 1 99 ? -8.743 -1.810 1.174 1.00 97.00 99 HIS A C 1
ATOM 819 O O . HIS A 1 99 ? -8.399 -0.835 1.840 1.00 97.00 99 HIS A O 1
ATOM 825 N N . ILE A 1 100 ? -7.907 -2.509 0.407 1.00 98.25 100 ILE A N 1
ATOM 826 C CA . ILE A 1 100 ? -6.532 -2.113 0.109 1.00 98.25 100 ILE A CA 1
ATOM 827 C C . ILE A 1 100 ? -6.369 -2.074 -1.408 1.00 98.25 100 ILE A C 1
ATOM 829 O O . ILE A 1 100 ? -6.678 -3.060 -2.080 1.00 98.25 100 ILE A O 1
ATOM 833 N N . VAL A 1 101 ? -5.898 -0.956 -1.954 1.00 98.56 101 VAL A N 1
ATOM 834 C CA . VAL A 1 101 ? -5.647 -0.786 -3.390 1.00 98.56 101 VAL A CA 1
ATOM 835 C C . VAL A 1 101 ? -4.262 -0.196 -3.588 1.00 98.56 101 VAL A C 1
ATOM 837 O O . VAL A 1 101 ? -3.932 0.823 -3.000 1.00 98.56 101 VAL A O 1
ATOM 840 N N . LEU A 1 102 ? -3.453 -0.837 -4.422 1.00 98.69 102 LEU A N 1
ATOM 841 C CA . LEU A 1 102 ? -2.137 -0.369 -4.826 1.00 98.69 102 LEU A CA 1
ATOM 842 C C . LEU A 1 102 ? -2.117 -0.181 -6.341 1.00 98.69 102 LEU A C 1
ATOM 844 O O . LEU A 1 102 ? -2.305 -1.139 -7.096 1.00 98.69 102 LEU A O 1
ATOM 848 N N . HIS A 1 103 ? -1.827 1.040 -6.769 1.00 98.38 103 HIS A N 1
ATOM 849 C CA . HIS A 1 103 ? -1.467 1.367 -8.139 1.00 98.38 103 HIS A CA 1
ATOM 850 C C . HIS A 1 103 ? 0.038 1.612 -8.233 1.00 98.38 103 HIS A C 1
ATOM 852 O O . HIS A 1 103 ? 0.625 2.301 -7.401 1.00 98.38 103 HIS A O 1
ATOM 858 N N . ILE A 1 104 ? 0.659 1.047 -9.259 1.00 98.38 104 ILE A N 1
ATOM 859 C CA . ILE A 1 104 ? 2.075 1.210 -9.574 1.00 98.38 104 ILE A CA 1
ATOM 860 C C . ILE A 1 104 ? 2.170 1.732 -10.999 1.00 98.38 104 ILE A C 1
ATOM 862 O O . ILE A 1 104 ? 1.616 1.094 -11.887 1.00 98.38 104 ILE A O 1
ATOM 866 N N . TRP A 1 105 ? 2.913 2.811 -11.232 1.00 98.31 105 TRP A N 1
ATOM 867 C CA . TRP A 1 105 ? 3.333 3.251 -12.564 1.00 98.31 105 TRP A CA 1
ATOM 868 C C . TRP A 1 105 ? 4.818 2.952 -12.758 1.00 98.31 105 TRP A C 1
ATOM 870 O O . TRP A 1 105 ? 5.658 3.434 -11.995 1.00 98.31 105 TRP A O 1
ATOM 880 N N . ASP A 1 106 ? 5.134 2.166 -13.789 1.00 96.81 106 ASP A N 1
ATOM 881 C CA . ASP A 1 106 ? 6.480 1.623 -14.047 1.00 96.81 106 ASP A CA 1
ATOM 882 C C . ASP A 1 106 ? 7.164 2.231 -15.290 1.00 96.81 106 ASP A C 1
ATOM 884 O O . ASP A 1 106 ? 8.183 1.731 -15.777 1.00 96.81 106 ASP A O 1
ATOM 888 N N . GLU A 1 107 ? 6.577 3.294 -15.850 1.00 94.88 107 GLU A N 1
ATOM 889 C CA . GLU A 1 107 ? 7.074 3.943 -17.067 1.00 94.88 107 GLU A CA 1
ATOM 890 C C . GLU A 1 107 ? 8.234 4.907 -16.824 1.00 94.88 107 GLU A C 1
ATOM 892 O O . GLU A 1 107 ? 9.060 5.105 -17.717 1.00 94.88 107 GLU A O 1
ATOM 897 N N . PHE A 1 108 ? 8.324 5.449 -15.612 1.00 92.25 108 PHE A N 1
ATOM 898 C CA . PHE A 1 108 ? 9.345 6.404 -15.200 1.00 92.25 108 PHE A CA 1
ATOM 899 C C . PHE A 1 108 ? 10.283 5.783 -14.163 1.00 92.25 108 PHE A C 1
ATOM 901 O O . PHE A 1 108 ? 9.932 4.809 -13.503 1.00 92.25 108 PHE A O 1
ATOM 908 N N . GLU A 1 109 ? 11.474 6.365 -14.029 1.00 94.88 109 GLU A N 1
ATOM 909 C CA . GLU A 1 109 ? 12.456 6.006 -13.006 1.00 94.88 109 GLU A CA 1
ATOM 910 C C . GLU A 1 109 ? 12.817 7.280 -12.212 1.00 94.88 109 GLU A C 1
ATOM 912 O O . GLU A 1 109 ? 13.349 8.227 -12.807 1.00 94.88 109 GLU A O 1
ATOM 917 N N . PRO A 1 110 ? 12.512 7.358 -10.902 1.00 97.19 110 PRO A N 1
ATOM 918 C CA . PRO A 1 110 ? 11.835 6.336 -10.098 1.00 97.19 110 PRO A CA 1
ATOM 919 C C . PRO A 1 110 ? 10.387 6.091 -10.556 1.00 97.19 110 PRO A C 1
ATOM 921 O O . PRO A 1 110 ? 9.727 6.990 -11.084 1.00 97.19 110 PRO A O 1
ATOM 924 N N . GLY A 1 111 ? 9.897 4.871 -10.334 1.00 97.81 111 GLY A N 1
ATOM 925 C CA . GLY A 1 111 ? 8.488 4.527 -10.510 1.00 97.81 111 GLY A CA 1
ATOM 926 C C . GLY A 1 111 ? 7.619 5.136 -9.410 1.00 97.81 111 GLY A C 1
ATOM 927 O O . GLY A 1 111 ? 8.127 5.669 -8.422 1.00 97.81 111 GLY A O 1
ATOM 928 N N . LEU A 1 112 ? 6.298 5.058 -9.566 1.00 98.31 112 LEU A N 1
ATOM 929 C CA . LEU A 1 112 ? 5.348 5.663 -8.629 1.00 98.31 112 LEU A CA 1
ATOM 930 C C . LEU A 1 112 ? 4.416 4.614 -8.039 1.00 98.31 112 LEU A C 1
ATOM 932 O O . LEU A 1 112 ? 3.718 3.930 -8.778 1.00 98.31 112 LEU A O 1
ATOM 936 N N . PHE A 1 113 ? 4.359 4.540 -6.716 1.00 98.50 113 PHE A N 1
ATOM 937 C CA . PHE A 1 113 ? 3.374 3.767 -5.971 1.00 98.50 113 PHE A CA 1
ATOM 938 C C . PHE A 1 113 ? 2.322 4.717 -5.398 1.00 98.50 113 PHE A C 1
ATOM 940 O O . PHE A 1 113 ? 2.657 5.762 -4.833 1.00 98.50 113 PHE A O 1
ATOM 947 N N . GLN A 1 114 ? 1.055 4.332 -5.507 1.00 98.56 114 GLN A N 1
ATOM 948 C CA . GLN A 1 114 ? -0.058 4.947 -4.793 1.00 98.56 114 GLN A CA 1
ATOM 949 C C . GLN A 1 114 ? -0.855 3.857 -4.087 1.00 98.56 114 GLN A C 1
ATOM 951 O O . GLN A 1 114 ? -1.415 2.979 -4.742 1.00 98.56 114 GLN A O 1
ATOM 956 N N . LEU A 1 115 ? -0.857 3.896 -2.757 1.00 98.69 115 LEU A N 1
ATOM 957 C CA . LEU A 1 115 ? -1.527 2.921 -1.906 1.00 98.69 115 LEU A CA 1
ATOM 958 C C . LEU A 1 115 ? -2.663 3.596 -1.143 1.00 98.69 115 LEU A C 1
ATOM 960 O O . LEU A 1 115 ? -2.444 4.569 -0.423 1.00 98.69 115 LEU A O 1
ATOM 964 N N . ASP A 1 116 ? -3.839 2.999 -1.230 1.00 98.44 116 ASP A N 1
ATOM 965 C CA . ASP A 1 116 ? -4.996 3.284 -0.402 1.00 98.44 116 ASP A CA 1
ATOM 966 C C . ASP A 1 116 ? -5.227 2.103 0.537 1.00 98.44 116 ASP A C 1
ATOM 968 O O . ASP A 1 116 ? -5.520 0.994 0.091 1.00 98.44 116 ASP A O 1
ATOM 972 N N . LEU A 1 117 ? -5.115 2.339 1.842 1.00 97.81 117 LEU A N 1
ATOM 973 C CA . LEU A 1 117 ? -5.520 1.398 2.882 1.00 97.81 117 LEU A CA 1
ATOM 974 C C . LEU A 1 117 ? -6.648 2.040 3.674 1.00 97.81 117 LEU A C 1
ATOM 976 O O . LEU A 1 117 ? -6.434 2.933 4.493 1.00 97.81 117 LEU A O 1
ATOM 980 N N . TYR A 1 118 ? -7.864 1.581 3.412 1.00 96.31 118 TYR A N 1
ATOM 981 C CA . TYR A 1 118 ? -9.032 1.924 4.203 1.00 96.31 118 TYR A CA 1
ATOM 982 C C . TYR A 1 118 ? -9.305 0.781 5.177 1.00 96.31 118 TYR A C 1
ATOM 984 O O . TYR A 1 118 ? -9.316 -0.377 4.769 1.00 96.31 118 TYR A O 1
ATOM 992 N N . SER A 1 119 ? -9.516 1.100 6.453 1.00 91.00 119 SER A N 1
ATOM 993 C CA . SER A 1 119 ? -9.755 0.133 7.523 1.00 91.00 119 SER A CA 1
ATOM 994 C C . SER A 1 119 ? -10.885 0.589 8.443 1.00 91.00 119 SER A C 1
ATOM 996 O O . SER A 1 119 ? -10.968 1.766 8.805 1.00 91.00 119 SER A O 1
ATOM 998 N N . CYS A 1 120 ? -11.720 -0.368 8.862 1.00 87.94 120 CYS A N 1
ATOM 999 C CA . CYS A 1 120 ? -12.756 -0.160 9.881 1.00 87.94 120 CYS A CA 1
ATOM 1000 C C . CYS A 1 120 ? -12.322 -0.576 11.309 1.00 87.94 120 CYS A C 1
ATOM 1002 O O . CYS A 1 120 ? -13.144 -0.723 12.214 1.00 87.94 120 CYS A O 1
ATOM 1004 N N . LYS A 1 121 ? -11.022 -0.826 11.494 1.00 85.69 121 LYS A N 1
ATOM 1005 C CA . LYS A 1 121 ? -10.328 -1.098 12.763 1.00 85.69 121 LYS A CA 1
ATOM 1006 C C . LYS A 1 121 ? -9.118 -0.164 12.845 1.00 85.69 121 LYS A C 1
ATOM 1008 O O . LYS A 1 121 ? -8.634 0.303 11.812 1.00 85.69 121 LYS A O 1
ATOM 1013 N N . ASP A 1 122 ? -8.643 0.108 14.054 1.00 85.38 122 ASP A N 1
ATOM 1014 C CA . ASP A 1 122 ? -7.417 0.881 14.248 1.00 85.38 122 ASP A CA 1
ATOM 1015 C C . ASP A 1 122 ? -6.210 0.178 13.600 1.00 85.38 122 ASP A C 1
ATOM 1017 O O . ASP A 1 122 ? -6.084 -1.048 13.668 1.00 85.38 122 ASP A O 1
ATOM 1021 N N . VAL A 1 123 ? -5.355 0.946 12.929 1.00 85.75 123 VAL A N 1
ATOM 1022 C CA . VAL A 1 123 ? -4.185 0.433 12.202 1.00 85.75 123 VAL A CA 1
ATOM 1023 C C . VAL A 1 123 ? -2.996 1.299 12.563 1.00 85.75 123 VAL A C 1
ATOM 1025 O O . VAL A 1 123 ? -3.008 2.503 12.312 1.00 85.75 123 VAL A O 1
ATOM 1028 N N . ASP A 1 124 ? -1.950 0.673 13.098 1.00 92.50 124 ASP A N 1
ATOM 1029 C CA . ASP A 1 124 ? -0.660 1.334 13.256 1.00 92.50 124 ASP A CA 1
ATOM 1030 C C . ASP A 1 124 ? -0.040 1.543 11.872 1.00 92.50 124 ASP A C 1
ATOM 1032 O O . ASP A 1 124 ? 0.423 0.605 11.215 1.00 92.50 124 ASP A O 1
ATOM 1036 N N . ILE A 1 125 ? -0.059 2.792 11.410 1.00 95.06 125 ILE A N 1
ATOM 1037 C CA . ILE A 1 125 ? 0.446 3.148 10.087 1.00 95.06 125 ILE A CA 1
ATOM 1038 C C . ILE A 1 125 ? 1.949 2.886 9.960 1.00 95.06 125 ILE A C 1
ATOM 1040 O O . ILE A 1 125 ? 2.406 2.601 8.855 1.00 95.06 125 ILE A O 1
ATOM 1044 N N . ASN A 1 126 ? 2.713 2.891 11.060 1.00 96.38 126 ASN A N 1
ATOM 1045 C CA . ASN A 1 126 ? 4.153 2.628 11.018 1.00 96.38 126 ASN A CA 1
ATOM 1046 C C . ASN A 1 126 ? 4.444 1.213 10.528 1.00 96.38 126 ASN A C 1
ATOM 1048 O O . ASN A 1 126 ? 5.399 1.007 9.789 1.00 96.38 126 ASN A O 1
ATOM 1052 N N . ILE A 1 127 ? 3.586 0.245 10.860 1.00 96.75 127 ILE A N 1
ATOM 1053 C CA . ILE A 1 127 ? 3.695 -1.127 10.352 1.00 96.75 127 ILE A CA 1
ATOM 1054 C C . ILE A 1 127 ? 3.599 -1.138 8.819 1.00 96.75 127 ILE A C 1
ATOM 1056 O O . ILE A 1 127 ? 4.369 -1.824 8.149 1.00 96.75 127 ILE A O 1
ATOM 1060 N N . VAL A 1 128 ? 2.683 -0.347 8.252 1.00 97.19 128 VAL A N 1
ATOM 1061 C CA . VAL A 1 128 ? 2.479 -0.244 6.798 1.00 97.19 128 VAL A CA 1
ATOM 1062 C C . VAL A 1 128 ? 3.653 0.469 6.128 1.00 97.19 128 VAL A C 1
ATOM 1064 O O . VAL A 1 128 ? 4.163 -0.014 5.115 1.00 97.19 128 VAL A O 1
ATOM 1067 N N . ILE A 1 129 ? 4.091 1.598 6.694 1.00 97.94 129 ILE A N 1
ATOM 1068 C CA . ILE A 1 129 ? 5.195 2.403 6.159 1.00 97.94 129 ILE A CA 1
ATOM 1069 C C . ILE A 1 129 ? 6.517 1.628 6.215 1.00 97.94 129 ILE A C 1
ATOM 1071 O O . ILE A 1 129 ? 7.209 1.550 5.201 1.00 97.94 129 ILE A O 1
ATOM 1075 N N . ASN A 1 130 ? 6.827 0.984 7.341 1.00 97.94 130 ASN A N 1
ATOM 1076 C CA . ASN A 1 130 ? 8.038 0.177 7.487 1.00 97.94 130 ASN A CA 1
ATOM 1077 C C . ASN A 1 130 ? 8.022 -1.012 6.521 1.00 97.94 130 ASN A C 1
ATOM 1079 O O . ASN A 1 130 ? 8.992 -1.225 5.805 1.00 97.94 130 ASN A O 1
ATOM 1083 N N . ASN A 1 131 ? 6.897 -1.727 6.402 1.00 97.94 131 ASN A N 1
ATOM 1084 C CA . ASN A 1 131 ? 6.781 -2.838 5.454 1.00 97.94 131 ASN A CA 1
ATOM 1085 C C . ASN A 1 131 ? 6.960 -2.392 3.988 1.00 97.94 131 ASN A C 1
ATOM 1087 O O . ASN A 1 131 ? 7.501 -3.145 3.180 1.00 97.94 131 ASN A O 1
ATOM 1091 N N . LEU A 1 132 ? 6.527 -1.179 3.616 1.00 97.62 132 LEU A N 1
ATOM 1092 C CA . LEU A 1 132 ? 6.827 -0.600 2.297 1.00 97.62 132 LEU A CA 1
ATOM 1093 C C . LEU A 1 132 ? 8.328 -0.330 2.126 1.00 97.62 132 LEU A C 1
ATOM 1095 O O . LEU A 1 132 ? 8.899 -0.729 1.114 1.00 97.62 132 LEU A O 1
ATOM 1099 N N . GLN A 1 133 ? 8.953 0.332 3.102 1.00 97.50 133 GLN A N 1
ATOM 1100 C CA . GLN A 1 133 ? 10.368 0.721 3.058 1.00 97.50 133 GLN A CA 1
ATOM 1101 C C . GLN A 1 133 ? 11.326 -0.475 3.101 1.00 97.50 133 GLN A C 1
ATOM 1103 O O . GLN A 1 133 ? 12.378 -0.439 2.473 1.00 97.50 133 GLN A O 1
ATOM 1108 N N . GLU A 1 134 ? 10.969 -1.540 3.815 1.00 97.81 134 GLU A N 1
ATOM 1109 C CA . GLU A 1 134 ? 11.755 -2.775 3.882 1.00 97.81 134 GLU A CA 1
ATOM 1110 C C . GLU A 1 134 ? 11.611 -3.628 2.613 1.00 97.81 134 GLU A C 1
ATOM 1112 O O . GLU A 1 134 ? 12.524 -4.374 2.261 1.00 97.81 134 GLU A O 1
ATOM 1117 N N . SER A 1 135 ? 10.473 -3.524 1.917 1.00 97.94 135 SER A N 1
ATOM 1118 C CA . SER A 1 135 ? 10.172 -4.355 0.743 1.00 97.94 135 SER A CA 1
ATOM 1119 C C . SER A 1 135 ? 10.625 -3.747 -0.584 1.00 97.94 135 SER A C 1
ATOM 1121 O O . SER A 1 135 ? 10.805 -4.480 -1.557 1.00 97.94 135 SER A O 1
ATOM 1123 N N . PHE A 1 136 ? 10.774 -2.424 -0.654 1.00 98.06 136 PHE A N 1
ATOM 1124 C CA . PHE A 1 136 ? 11.049 -1.705 -1.895 1.00 98.06 136 PHE A CA 1
ATOM 1125 C C . PHE A 1 136 ? 12.085 -0.598 -1.685 1.00 98.06 136 PHE A C 1
ATOM 1127 O O . PHE A 1 136 ? 12.176 -0.015 -0.609 1.00 98.06 136 PHE A O 1
ATOM 1134 N N . ASP A 1 137 ? 12.837 -0.260 -2.735 1.00 97.94 137 ASP A N 1
ATOM 1135 C CA . ASP A 1 137 ? 13.809 0.840 -2.701 1.00 97.94 137 ASP A CA 1
ATOM 1136 C C . ASP A 1 137 ? 13.091 2.198 -2.811 1.00 97.94 137 ASP A C 1
ATOM 1138 O O . ASP A 1 137 ? 12.974 2.793 -3.886 1.00 97.94 137 ASP A O 1
ATOM 1142 N N . ILE A 1 138 ? 12.519 2.646 -1.691 1.00 98.06 138 ILE A N 1
ATOM 1143 C CA . ILE A 1 138 ? 11.754 3.890 -1.601 1.00 98.06 138 ILE A CA 1
ATOM 1144 C C . ILE A 1 138 ? 12.699 5.095 -1.559 1.00 98.06 138 ILE A C 1
ATOM 1146 O O . ILE A 1 138 ? 13.397 5.335 -0.575 1.00 98.06 138 ILE A O 1
ATOM 1150 N N . LYS A 1 139 ? 12.653 5.923 -2.602 1.00 97.94 139 LYS A N 1
ATOM 1151 C CA . LYS A 1 139 ? 13.411 7.176 -2.695 1.00 97.94 139 LYS A CA 1
ATOM 1152 C C . LYS A 1 139 ? 12.733 8.332 -1.963 1.00 97.94 139 LYS A C 1
ATOM 1154 O O . LYS A 1 139 ? 13.403 9.178 -1.374 1.00 97.94 139 LYS A O 1
ATOM 1159 N N . LYS A 1 140 ? 11.404 8.399 -2.041 1.00 98.25 140 LYS A N 1
ATOM 1160 C CA . LYS A 1 140 ? 10.582 9.420 -1.382 1.00 98.25 140 LYS A CA 1
ATOM 1161 C C . LYS A 1 140 ? 9.252 8.801 -0.985 1.00 98.25 140 LYS A C 1
ATOM 1163 O O . LYS A 1 140 ? 8.655 8.101 -1.795 1.00 98.25 140 LYS A O 1
ATOM 1168 N N . LEU A 1 141 ? 8.784 9.085 0.224 1.00 98.44 141 LEU A N 1
ATOM 1169 C CA . LEU A 1 141 ? 7.490 8.636 0.726 1.00 98.44 141 LEU A CA 1
ATOM 1170 C C . LEU A 1 141 ? 6.742 9.826 1.314 1.00 98.44 141 LEU A C 1
ATOM 1172 O O . LEU A 1 141 ? 7.316 10.593 2.078 1.00 98.44 141 LEU A O 1
ATOM 1176 N N . GLU A 1 142 ? 5.479 9.961 0.938 1.00 98.50 142 GLU A N 1
ATOM 1177 C CA . GLU A 1 142 ? 4.544 10.960 1.446 1.00 98.50 142 GLU A CA 1
ATOM 1178 C C . GLU A 1 142 ? 3.250 10.236 1.814 1.00 98.50 142 GLU A C 1
ATOM 1180 O O . GLU A 1 142 ? 2.810 9.340 1.083 1.00 98.50 142 GLU A O 1
ATOM 1185 N N . TYR A 1 143 ? 2.611 10.612 2.916 1.00 98.50 143 TYR A N 1
ATOM 1186 C CA . TYR A 1 143 ? 1.323 10.024 3.269 1.00 98.50 143 TYR A CA 1
ATOM 1187 C C . TYR A 1 143 ? 0.388 11.004 3.966 1.00 98.50 143 TYR A C 1
ATOM 1189 O O . TYR A 1 143 ? 0.793 12.010 4.546 1.00 98.50 143 TYR A O 1
ATOM 1197 N N . LYS A 1 144 ? -0.903 10.675 3.917 1.00 98.31 144 LYS A N 1
ATOM 1198 C CA . LYS A 1 144 ? -1.944 11.294 4.735 1.00 98.31 144 LYS A CA 1
ATOM 1199 C C . LYS A 1 144 ? -2.767 10.209 5.399 1.00 98.31 144 LYS A C 1
ATOM 1201 O O . LYS A 1 144 ? -3.201 9.267 4.740 1.00 98.31 144 LYS A O 1
ATOM 1206 N N . PHE A 1 145 ? -3.012 10.379 6.687 1.00 97.56 145 PHE A N 1
ATOM 1207 C CA . PHE A 1 145 ? -3.875 9.516 7.469 1.00 97.56 145 PHE A CA 1
ATOM 1208 C C . PHE A 1 145 ? -5.138 10.278 7.852 1.00 97.56 145 PHE A C 1
ATOM 1210 O O . PHE A 1 145 ? 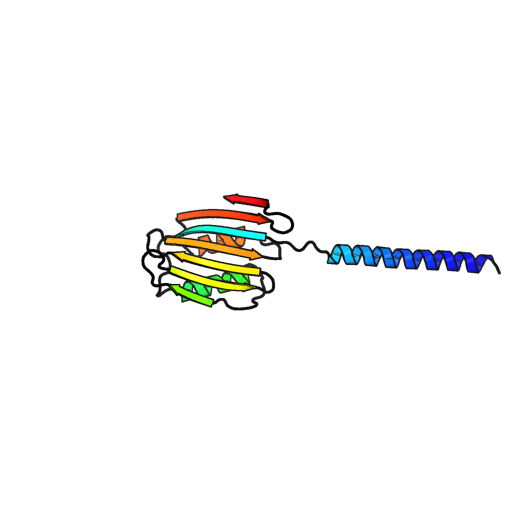-5.076 11.336 8.480 1.00 97.56 145 PHE A O 1
ATOM 1217 N N . LEU A 1 146 ? -6.286 9.767 7.418 1.00 96.88 146 LEU A N 1
ATOM 1218 C CA . LEU A 1 146 ? -7.578 10.424 7.553 1.00 96.88 146 LEU A CA 1
ATOM 1219 C C . LEU A 1 146 ? -8.493 9.630 8.482 1.00 96.88 146 LEU A C 1
ATOM 1221 O O . LEU A 1 146 ? -8.640 8.419 8.330 1.00 96.88 146 LEU A O 1
ATOM 1225 N N . ASP A 1 147 ? -9.173 10.330 9.382 1.00 94.81 147 ASP A N 1
ATOM 1226 C CA . ASP A 1 147 ? -10.395 9.846 10.013 1.00 94.81 147 ASP A CA 1
ATOM 1227 C C . ASP A 1 147 ? -11.573 10.206 9.106 1.00 94.81 147 ASP A C 1
ATOM 1229 O O . ASP A 1 147 ? -11.680 11.345 8.650 1.00 94.81 147 ASP A O 1
ATOM 1233 N N . ARG A 1 148 ? -12.415 9.214 8.815 1.00 93.12 148 ARG A N 1
ATOM 1234 C CA . ARG A 1 148 ? -13.571 9.283 7.920 1.00 93.12 148 ARG A CA 1
ATOM 1235 C C . ARG A 1 148 ? -14.895 8.961 8.620 1.00 93.12 148 ARG A C 1
ATOM 1237 O O . ARG A 1 148 ? -15.903 8.834 7.930 1.00 93.12 148 ARG A O 1
ATOM 1244 N N . LEU A 1 149 ? -14.918 8.804 9.949 1.00 90.75 149 LEU A N 1
ATOM 1245 C CA . LEU A 1 149 ? -16.111 8.359 10.686 1.00 90.75 149 LEU A CA 1
ATOM 1246 C C . LEU A 1 149 ? -17.251 9.384 10.604 1.00 90.75 149 LEU A C 1
ATOM 1248 O O . LEU A 1 149 ? -18.374 9.032 10.263 1.00 90.75 149 LEU A O 1
ATOM 1252 N N . ASN A 1 150 ? -16.962 10.651 10.914 1.00 89.25 150 ASN A N 1
ATOM 1253 C CA . ASN A 1 150 ? -17.969 11.724 10.910 1.00 89.25 150 ASN A CA 1
ATOM 1254 C C . ASN A 1 150 ? -17.687 12.809 9.863 1.00 89.25 150 ASN A C 1
ATOM 1256 O O . ASN A 1 150 ? -18.610 13.444 9.367 1.00 89.25 150 ASN A O 1
ATOM 1260 N N . ASN A 1 151 ? -16.411 13.045 9.557 1.00 92.44 151 ASN A N 1
ATOM 1261 C CA . ASN A 1 151 ? -15.913 14.053 8.620 1.00 92.44 151 ASN A CA 1
ATOM 1262 C C . ASN A 1 151 ? -14.653 13.504 7.942 1.00 92.44 151 ASN A C 1
ATOM 1264 O O . ASN A 1 151 ? -14.189 12.441 8.326 1.00 92.44 151 ASN A O 1
ATOM 1268 N N . LEU A 1 152 ? -14.078 14.232 6.981 1.00 94.25 152 LEU A N 1
ATOM 1269 C CA . LEU A 1 152 ? -12.748 13.942 6.434 1.00 94.25 152 LEU A CA 1
ATOM 1270 C C . LEU A 1 152 ? -11.687 14.728 7.212 1.00 94.25 152 LEU A C 1
ATOM 1272 O O . LEU A 1 152 ? -11.294 15.825 6.814 1.00 94.25 152 LEU A O 1
ATOM 1276 N N . THR A 1 153 ? -11.263 14.195 8.353 1.00 96.06 153 THR A N 1
ATOM 1277 C CA . THR A 1 153 ? -10.319 14.867 9.252 1.00 96.06 153 THR A CA 1
ATOM 1278 C C . THR A 1 153 ? -8.910 14.325 9.049 1.00 96.06 153 THR A C 1
ATOM 1280 O O . THR A 1 153 ? -8.691 13.122 9.129 1.00 96.06 153 THR A O 1
ATOM 1283 N N . LEU A 1 154 ? -7.942 15.215 8.818 1.00 96.88 154 LEU A N 1
ATOM 1284 C CA . LEU A 1 154 ? -6.528 14.847 8.794 1.00 96.88 154 LEU A CA 1
ATOM 1285 C C . LEU A 1 154 ? -6.047 14.535 10.214 1.00 96.88 154 LEU A C 1
ATOM 1287 O O . LEU A 1 154 ? -6.147 15.387 11.095 1.00 96.88 154 LEU A O 1
ATOM 1291 N N . VAL A 1 155 ? -5.535 13.324 10.412 1.00 95.50 155 VAL A N 1
ATOM 1292 C CA . VAL A 1 155 ? -4.960 12.853 11.678 1.00 95.50 155 VAL A CA 1
ATOM 1293 C C . VAL A 1 155 ? -3.450 13.056 11.672 1.00 95.50 155 VAL A C 1
ATOM 1295 O O . VAL A 1 155 ? -2.903 13.638 12.602 1.00 95.50 155 VAL A O 1
ATOM 1298 N N . GLU A 1 156 ? -2.790 12.615 10.602 1.00 95.50 156 GLU A N 1
ATOM 1299 C CA . GLU A 1 156 ? -1.333 12.642 10.469 1.00 95.50 156 GLU A CA 1
ATOM 1300 C C . GLU A 1 156 ? -0.929 12.799 8.999 1.00 95.50 156 GLU A C 1
ATOM 1302 O O . GLU A 1 156 ? -1.670 12.406 8.093 1.00 95.50 156 GLU A O 1
ATOM 1307 N N . GLN A 1 157 ? 0.235 13.397 8.754 1.00 96.19 157 GLN A N 1
ATOM 1308 C CA . GLN A 1 157 ? 0.852 13.462 7.433 1.00 96.19 157 GLN A CA 1
ATOM 1309 C C . GLN A 1 157 ? 2.372 13.542 7.553 1.00 96.19 157 GLN A C 1
ATOM 1311 O O . GLN A 1 157 ? 2.883 14.135 8.506 1.00 96.19 157 GLN A O 1
ATOM 1316 N N . SER A 1 158 ? 3.063 13.030 6.538 1.00 94.12 158 SER A N 1
ATOM 1317 C CA . SER A 1 158 ? 4.504 13.198 6.343 1.00 94.12 158 SER A CA 1
ATOM 1318 C C . SER A 1 158 ? 4.851 13.334 4.870 1.00 94.12 158 SER A C 1
ATOM 1320 O O . SER A 1 158 ? 4.040 12.899 4.018 1.00 94.12 158 SER A O 1
#

Secondary structure (DSSP, 8-state):
-HHHHHHHHHHHHHHHHHHHHHHHHHHHHHS-----EEEEEEEEEET---GGGHHHHHHHHHHHHHHTT--EEEEEEEEEE--TTS-EEEEEEEETTEEEEEEEE-SSSSEEEEEEEEESS---HHHHHHHHHHHSEEEEEEEEEEE-SSS-EEEEE-

Radius of gyration: 24.71 Å; chains: 1; bounding box: 62×27×79 Å

Sequence (158 aa):
MLYSDINFFFIFVRENYIKVYNCYYQYNSILMKLEHKHLIVRAEVNNCPKKGDLHIVLNWMNHLIKLIDMKLLQGPTISYVDQKGNRGTTCMALIETSHIVLHIWDEFEPGLFQLDLYSCKDVDINIVINNLQESFDIKKLEYKFLDRLNNLTLVEQS

pLDDT: mean 89.18, std 13.78, range [48.38, 98.69]

Foldseek 3Di:
DPPVVVVVVVVVVVVVVVVVVVVVVVVVVVVVPQWKKKKKKKFQFAPFQAPVRQVLVQVLVVVLCVLQPFAFPDDQDKDFDPDPPQGWMWTKTDTPPFIWIWTWADPDVRTMIIIMDIDRDDGDCVSVVVSDVVSTRTPDMWMWMFTDRPHGDTDDID